Protein AF-A0A949EXR7-F1 (afdb_monomer_lite)

Radius of gyration: 15.12 Å; chains: 1; bounding box: 33×29×39 Å

Secondary structure (DSSP, 8-state):
---GGG-PPPSS---HHHHHHHHTT---SS-----S---HHHHHHHHSS----SS-BSS-GGGS---TTT-BPPPHHHHHHHHHHH-

Structure (mmCIF, N/CA/C/O backbone):
data_AF-A0A949EXR7-F1
#
_entry.id   AF-A0A949EXR7-F1
#
loop_
_atom_site.group_PDB
_atom_site.id
_atom_site.type_symbol
_atom_site.label_atom_id
_atom_site.label_alt_id
_atom_site.label_comp_id
_atom_site.label_asym_id
_atom_site.label_entity_id
_atom_site.label_seq_id
_atom_site.pdbx_PDB_ins_code
_atom_site.Cartn_x
_atom_site.Cartn_y
_atom_site.Cartn_z
_atom_site.occupancy
_atom_site.B_iso_or_equiv
_atom_site.auth_seq_id
_atom_site.auth_comp_id
_atom_site.auth_asym_id
_atom_site.auth_atom_id
_atom_site.pdbx_PDB_model_num
ATOM 1 N N . MET A 1 1 ? 17.904 -4.258 7.547 1.00 39.84 1 MET A N 1
ATOM 2 C CA . MET A 1 1 ? 17.020 -5.246 6.897 1.00 39.84 1 MET A CA 1
ATOM 3 C C . MET A 1 1 ? 15.897 -5.540 7.877 1.00 39.84 1 MET A C 1
ATOM 5 O O . MET A 1 1 ? 16.170 -6.153 8.902 1.00 39.84 1 MET A O 1
ATOM 9 N N . ILE A 1 2 ? 14.694 -5.008 7.648 1.00 41.25 2 ILE A N 1
ATOM 10 C CA . ILE A 1 2 ? 13.533 -5.342 8.482 1.00 41.25 2 ILE A CA 1
ATOM 11 C C . ILE A 1 2 ? 12.982 -6.651 7.920 1.00 41.25 2 ILE A C 1
ATOM 13 O O . ILE A 1 2 ? 12.551 -6.718 6.776 1.00 41.25 2 ILE A O 1
ATOM 17 N N . ASN A 1 3 ? 13.110 -7.716 8.701 1.00 42.81 3 ASN A N 1
ATOM 18 C CA . ASN A 1 3 ? 12.621 -9.042 8.359 1.00 42.81 3 ASN A CA 1
ATOM 19 C C . ASN A 1 3 ? 11.099 -9.039 8.583 1.00 42.81 3 ASN A C 1
ATOM 21 O O . ASN A 1 3 ? 10.652 -9.081 9.728 1.00 42.81 3 ASN A O 1
ATOM 25 N N . SER A 1 4 ? 10.314 -8.936 7.507 1.00 50.97 4 SER A N 1
ATOM 26 C CA . SER A 1 4 ? 8.844 -8.807 7.536 1.00 50.97 4 SER A CA 1
ATOM 27 C C . SER A 1 4 ? 8.119 -10.009 8.155 1.00 50.97 4 SER A C 1
ATOM 29 O O . SER A 1 4 ? 6.933 -9.923 8.451 1.00 50.97 4 SER A O 1
ATOM 31 N N . LYS A 1 5 ? 8.835 -11.099 8.469 1.00 53.31 5 LYS A N 1
ATOM 32 C CA . LYS A 1 5 ? 8.320 -12.255 9.223 1.00 53.31 5 LYS A CA 1
ATOM 33 C C . LYS A 1 5 ? 7.895 -11.956 10.675 1.00 53.31 5 LYS A C 1
ATOM 35 O O . LYS A 1 5 ? 7.455 -12.880 11.350 1.00 53.31 5 LYS A O 1
ATOM 40 N N . PHE A 1 6 ? 8.035 -10.719 11.167 1.00 56.19 6 PHE A N 1
ATOM 41 C CA . PHE A 1 6 ? 7.788 -10.355 12.573 1.00 56.19 6 PHE A CA 1
ATOM 42 C C . PHE A 1 6 ? 6.873 -9.147 12.795 1.00 56.19 6 PHE A C 1
ATOM 44 O O . PHE A 1 6 ? 6.780 -8.667 13.924 1.00 56.19 6 PHE A O 1
ATOM 51 N N . ILE A 1 7 ? 6.210 -8.625 11.764 1.00 61.31 7 ILE A N 1
ATOM 52 C CA . ILE A 1 7 ? 5.195 -7.596 12.004 1.00 61.31 7 ILE A CA 1
ATOM 53 C C . ILE A 1 7 ? 3.920 -8.337 12.375 1.00 61.31 7 ILE A C 1
ATOM 55 O O . ILE A 1 7 ? 3.328 -9.008 11.532 1.00 61.31 7 ILE A O 1
ATOM 59 N N . GLU A 1 8 ? 3.540 -8.284 13.654 1.00 62.72 8 GLU A N 1
ATOM 60 C CA . GLU A 1 8 ? 2.217 -8.761 14.039 1.00 62.72 8 GLU A CA 1
ATOM 61 C C . GLU A 1 8 ? 1.179 -7.958 13.247 1.00 62.72 8 GLU A C 1
ATOM 63 O O . GLU A 1 8 ? 1.214 -6.722 13.312 1.00 62.72 8 GLU A O 1
ATOM 68 N N . PRO A 1 9 ? 0.274 -8.626 12.506 1.00 58.34 9 PRO A N 1
ATOM 69 C CA . PRO A 1 9 ? -0.807 -7.941 11.823 1.00 58.34 9 PRO A CA 1
ATOM 70 C C . PRO A 1 9 ? -1.562 -7.087 12.830 1.00 58.34 9 PRO A C 1
ATOM 72 O O . PRO A 1 9 ? -1.858 -7.533 13.948 1.00 58.34 9 PRO A O 1
ATOM 75 N N . TYR A 1 10 ? -1.865 -5.851 12.447 1.00 65.50 10 TYR A N 1
ATOM 76 C CA . TYR A 1 10 ? -2.644 -4.984 13.308 1.00 65.50 10 TYR A CA 1
ATOM 77 C C . TYR A 1 10 ? -3.990 -5.653 13.634 1.00 65.50 10 TYR A C 1
ATOM 79 O O . TYR A 1 10 ? -4.702 -6.137 12.755 1.00 65.50 10 TYR A O 1
ATOM 87 N N . LYS A 1 11 ? -4.349 -5.691 14.921 1.00 63.72 11 LYS A N 1
ATOM 88 C CA . LYS A 1 11 ? -5.615 -6.271 15.384 1.00 63.72 11 LYS A CA 1
ATOM 89 C C . LYS A 1 11 ? -6.746 -5.265 15.186 1.00 63.72 11 LYS A C 1
ATOM 91 O O . LYS A 1 11 ? -7.099 -4.536 16.110 1.00 63.72 11 LYS A O 1
ATOM 96 N N . GLY A 1 12 ? -7.312 -5.231 13.986 1.00 66.00 12 GLY A N 1
ATOM 97 C CA . GLY A 1 12 ? -8.553 -4.520 13.702 1.00 66.00 12 GLY A CA 1
ATOM 98 C C . GLY A 1 12 ? -8.820 -4.391 12.210 1.00 66.00 12 GLY A C 1
ATOM 99 O O . GLY A 1 12 ? -7.896 -4.257 11.418 1.00 66.00 12 GLY A O 1
ATOM 100 N N . GLU A 1 13 ? -10.098 -4.404 11.847 1.00 69.62 13 GLU A N 1
ATOM 101 C CA . GLU A 1 13 ? -10.527 -4.282 10.457 1.00 69.62 13 GLU A CA 1
ATOM 102 C C . GLU A 1 13 ? -10.374 -2.837 9.941 1.00 69.62 13 GLU A C 1
ATOM 104 O O . GLU A 1 13 ? -10.483 -1.867 10.719 1.00 69.62 13 GLU A O 1
ATOM 109 N N . PRO A 1 14 ? -10.172 -2.659 8.624 1.00 71.75 14 PRO A N 1
ATOM 110 C CA . PRO A 1 14 ? -10.363 -1.372 7.972 1.00 71.75 14 PRO A CA 1
ATOM 111 C C . PRO A 1 14 ? -11.756 -0.806 8.291 1.00 71.75 14 PRO A C 1
ATOM 113 O O . PRO A 1 14 ? -12.769 -1.485 8.150 1.00 71.75 14 PRO A O 1
ATOM 116 N N . ASP A 1 15 ? -11.819 0.461 8.710 1.00 79.94 15 ASP A N 1
ATOM 117 C CA . ASP A 1 15 ? -13.086 1.160 8.958 1.00 79.94 15 ASP A CA 1
ATOM 118 C C . ASP A 1 15 ? -13.039 2.554 8.333 1.00 79.94 15 ASP A C 1
ATOM 120 O O . ASP A 1 15 ? -12.330 3.449 8.800 1.00 79.94 15 ASP A O 1
ATOM 124 N N . VAL A 1 16 ? -13.820 2.738 7.268 1.00 84.25 16 VAL A N 1
ATOM 125 C CA . VAL A 1 16 ? -13.946 4.014 6.551 1.00 84.25 16 VAL A CA 1
ATOM 126 C C . VAL A 1 16 ? -14.556 5.109 7.430 1.00 84.25 16 VAL A C 1
ATOM 128 O O . VAL A 1 16 ? -14.253 6.293 7.259 1.00 84.25 16 VAL A O 1
ATOM 131 N N . SER A 1 17 ? -15.370 4.734 8.418 1.00 89.94 17 SER A N 1
ATOM 132 C CA . SER A 1 17 ? -15.999 5.673 9.348 1.00 89.94 17 SER A CA 1
ATOM 133 C C . SER A 1 17 ? -14.944 6.408 10.167 1.00 89.94 17 SER A C 1
ATOM 135 O O . SER A 1 17 ? -15.079 7.609 10.397 1.00 89.94 17 SER A O 1
ATOM 137 N N . ARG A 1 18 ? -13.844 5.729 10.523 1.00 89.19 18 ARG A N 1
ATOM 138 C CA . ARG A 1 18 ? -12.684 6.328 11.199 1.00 89.19 18 ARG A CA 1
ATOM 139 C C . ARG A 1 18 ? -12.071 7.468 10.388 1.00 89.19 18 ARG A C 1
ATOM 141 O O . ARG A 1 18 ? -11.814 8.540 10.934 1.00 89.19 18 ARG A O 1
ATOM 148 N N . LEU A 1 19 ? -11.875 7.255 9.085 1.00 87.50 19 LEU A N 1
ATOM 149 C CA . LEU A 1 19 ? -11.334 8.270 8.177 1.00 87.50 19 LEU A CA 1
ATOM 150 C C . LEU A 1 19 ? -12.270 9.482 8.082 1.00 87.50 19 LEU A C 1
ATOM 152 O O . LEU A 1 19 ? -11.834 10.626 8.225 1.00 87.50 19 LEU A O 1
ATOM 156 N N . ILE A 1 20 ? -13.570 9.236 7.905 1.00 91.62 20 ILE A N 1
ATOM 157 C CA . ILE A 1 20 ? -14.577 10.302 7.812 1.00 91.62 20 ILE A CA 1
ATOM 158 C C . ILE A 1 20 ? -14.644 11.106 9.120 1.00 91.62 20 ILE A C 1
ATO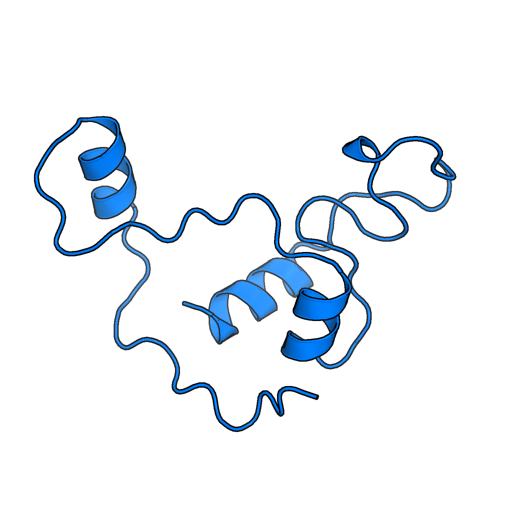M 160 O O . ILE A 1 20 ? -14.699 12.339 9.078 1.00 91.62 20 ILE A O 1
ATOM 164 N N . SER A 1 21 ? -14.613 10.437 10.277 1.00 94.06 21 SER A N 1
ATOM 165 C CA . SER A 1 21 ? -14.598 11.088 11.592 1.00 94.06 21 SER A CA 1
ATOM 166 C C . SER A 1 21 ? -13.376 11.986 11.761 1.00 94.06 21 SER A C 1
ATOM 168 O O . SER A 1 21 ? -13.533 13.149 12.142 1.00 94.06 21 SER A O 1
ATOM 170 N N . ALA A 1 22 ? -12.185 11.506 11.386 1.00 90.69 22 ALA A N 1
ATOM 171 C CA . ALA A 1 22 ? -10.963 12.306 11.419 1.00 90.69 22 ALA A CA 1
ATOM 172 C C . ALA A 1 22 ? -11.067 13.559 10.524 1.00 90.69 22 ALA A C 1
ATOM 174 O O . ALA A 1 22 ? -10.792 14.668 10.988 1.00 90.69 22 ALA A O 1
ATOM 175 N N . PHE A 1 23 ? -11.558 13.428 9.282 1.00 89.44 23 PHE A N 1
ATOM 176 C CA . PHE A 1 23 ? -11.774 14.571 8.377 1.00 89.44 23 PHE A CA 1
ATOM 177 C C . PHE A 1 23 ? -12.791 15.588 8.908 1.00 89.44 23 PHE A C 1
ATOM 179 O O . PHE A 1 23 ? -12.652 16.789 8.675 1.00 89.44 23 PHE A O 1
ATOM 186 N N . ARG A 1 24 ? -13.795 15.133 9.663 1.00 95.94 24 ARG A N 1
ATOM 187 C CA . ARG A 1 24 ? -14.809 15.991 10.297 1.00 95.94 24 ARG A CA 1
ATOM 188 C C . ARG A 1 24 ? -14.406 16.502 11.684 1.00 95.94 24 ARG A C 1
ATOM 190 O O . ARG A 1 24 ? -15.239 17.115 12.356 1.00 95.94 24 ARG A O 1
ATOM 197 N N . ARG A 1 25 ? -13.165 16.251 12.121 1.00 91.88 25 ARG A N 1
ATOM 198 C CA . ARG A 1 25 ? -12.659 16.584 13.467 1.00 91.88 25 ARG A CA 1
ATOM 199 C C . ARG A 1 25 ? -13.544 16.029 14.592 1.00 91.88 25 ARG A C 1
ATOM 201 O O . ARG A 1 25 ? -13.733 16.674 15.619 1.00 91.88 25 ARG A O 1
ATOM 208 N N . GLN A 1 26 ? -14.116 14.852 14.367 1.00 96.06 26 GLN A N 1
ATOM 209 C CA . GLN A 1 26 ? -14.874 14.103 15.362 1.00 96.06 26 GLN A CA 1
ATOM 210 C C . GLN A 1 26 ? -13.951 13.115 16.088 1.00 96.06 26 GLN A C 1
ATOM 212 O O . GLN A 1 26 ? -12.893 12.768 15.552 1.00 96.06 26 GLN A O 1
ATOM 217 N N . PRO A 1 27 ? -14.332 12.633 17.283 1.00 93.62 27 PRO A N 1
ATOM 218 C CA . PRO A 1 27 ? -13.607 11.559 17.948 1.00 93.62 27 PRO A CA 1
ATOM 219 C C . PRO A 1 27 ? -13.474 10.319 17.052 1.00 93.62 27 PRO A C 1
ATOM 221 O O . PRO A 1 27 ? -14.436 9.896 16.410 1.00 93.62 27 PRO A O 1
ATOM 224 N N . ALA A 1 28 ? -12.281 9.733 17.041 1.00 89.19 28 ALA A N 1
ATOM 225 C CA . ALA A 1 28 ? -11.974 8.449 16.426 1.00 89.19 28 ALA A CA 1
ATOM 226 C C . ALA A 1 28 ? -11.251 7.577 17.463 1.00 89.19 28 ALA A C 1
ATOM 228 O O . ALA A 1 28 ? -10.547 8.093 18.331 1.00 89.19 28 ALA A O 1
ATOM 229 N N . ASP A 1 29 ? -11.437 6.265 17.381 1.00 84.88 29 ASP A N 1
ATOM 230 C CA . ASP A 1 29 ? -10.808 5.271 18.261 1.00 84.88 29 ASP A CA 1
ATOM 231 C C . ASP A 1 29 ? -9.276 5.217 18.108 1.00 84.88 29 ASP A C 1
ATOM 233 O O . ASP A 1 29 ? -8.566 4.876 19.053 1.00 84.88 29 ASP A O 1
ATOM 237 N N . ARG A 1 30 ? -8.762 5.587 16.929 1.00 79.81 30 ARG A N 1
ATOM 238 C CA . ARG A 1 30 ? -7.337 5.772 16.622 1.00 79.81 30 ARG A CA 1
ATOM 239 C C . ARG A 1 30 ? -7.154 6.697 15.417 1.00 79.81 30 ARG A C 1
ATOM 241 O O . ARG A 1 30 ? -8.110 7.005 14.705 1.00 79.81 30 ARG A O 1
ATOM 248 N N . VAL A 1 31 ? -5.911 7.104 15.158 1.00 79.44 31 VAL A N 1
ATOM 249 C CA . VAL A 1 31 ? -5.550 7.808 13.918 1.00 79.44 31 VAL A CA 1
ATOM 250 C C . VAL A 1 31 ? -5.790 6.859 12.732 1.00 79.44 31 VAL A C 1
ATOM 252 O O . VAL A 1 31 ? -5.304 5.726 12.778 1.00 79.44 31 VAL A O 1
ATOM 255 N N . PRO A 1 32 ? -6.561 7.255 11.699 1.00 77.81 32 PRO A N 1
ATOM 256 C CA . PRO A 1 32 ? -6.700 6.438 10.501 1.00 77.81 32 PRO A CA 1
ATOM 257 C C . PRO A 1 32 ? -5.341 6.297 9.814 1.00 77.81 32 PRO A C 1
ATOM 259 O O . PRO A 1 32 ? -4.614 7.280 9.679 1.00 77.81 32 PRO A O 1
ATOM 262 N N . ASN A 1 33 ? -5.021 5.086 9.363 1.00 67.88 33 ASN A N 1
ATOM 263 C CA . ASN A 1 33 ? -3.898 4.893 8.460 1.00 67.88 33 ASN A CA 1
ATOM 264 C C . ASN A 1 33 ? -4.274 5.530 7.113 1.00 67.88 33 ASN A C 1
ATOM 266 O O . ASN A 1 33 ? -5.247 5.123 6.478 1.00 67.88 33 ASN A O 1
ATOM 270 N N . PHE A 1 34 ? -3.570 6.595 6.740 1.00 68.31 34 PHE A N 1
ATOM 271 C CA . PHE A 1 34 ? -3.762 7.312 5.482 1.00 68.31 34 PHE A CA 1
ATOM 272 C C . PHE A 1 34 ? -2.387 7.592 4.876 1.00 68.31 34 PHE A C 1
ATOM 274 O O . PHE A 1 34 ? -1.992 8.738 4.663 1.00 68.31 34 PHE A O 1
ATOM 281 N N . GLU A 1 35 ? -1.617 6.524 4.677 1.00 62.41 35 GLU A N 1
ATOM 282 C CA . GLU A 1 35 ? -0.309 6.615 4.044 1.00 62.41 35 GLU A CA 1
ATOM 283 C C . GLU A 1 35 ? -0.500 6.829 2.535 1.00 62.41 35 GLU A C 1
ATOM 285 O O . GLU A 1 35 ? -0.919 5.935 1.801 1.00 62.41 35 GLU A O 1
ATOM 290 N N . ILE A 1 36 ? -0.232 8.051 2.070 1.00 69.75 36 ILE A N 1
ATOM 291 C CA . ILE A 1 36 ? -0.332 8.411 0.646 1.00 69.75 36 ILE A CA 1
ATOM 292 C C . ILE A 1 36 ? 0.847 7.811 -0.134 1.00 69.75 36 ILE A C 1
ATOM 294 O O . ILE A 1 36 ? 0.700 7.409 -1.287 1.00 69.75 36 ILE A O 1
ATOM 298 N N . LEU A 1 37 ? 2.017 7.733 0.505 1.00 84.69 37 LEU A N 1
ATOM 299 C CA . LEU A 1 37 ? 3.254 7.274 -0.108 1.00 84.69 37 LEU A CA 1
ATOM 300 C C . LEU A 1 37 ? 4.021 6.345 0.835 1.00 84.69 37 LEU A C 1
ATOM 302 O O . LEU A 1 37 ? 4.619 6.797 1.808 1.00 84.69 37 LEU A O 1
ATOM 306 N N . ILE A 1 38 ? 4.073 5.060 0.495 1.00 89.06 38 ILE A N 1
ATOM 307 C CA .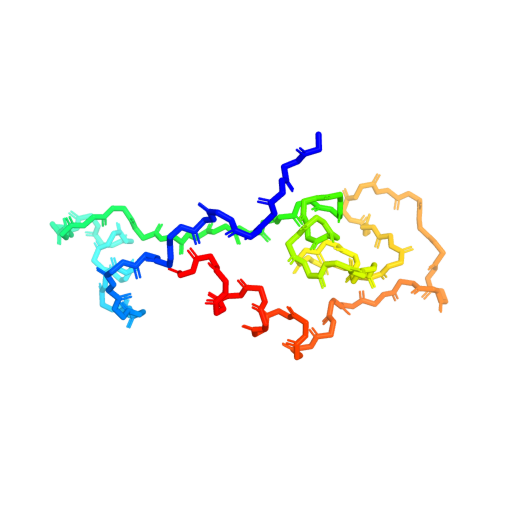 ILE A 1 38 ? 5.069 4.131 1.032 1.00 89.06 38 ILE A CA 1
ATOM 308 C C . ILE A 1 38 ? 6.152 3.984 -0.029 1.00 89.06 38 ILE A C 1
ATOM 310 O O . ILE A 1 38 ? 5.878 3.554 -1.147 1.00 89.06 38 ILE A O 1
ATOM 314 N N . GLU A 1 39 ? 7.371 4.387 0.327 1.00 90.75 39 GLU A N 1
ATOM 315 C CA . GLU A 1 39 ? 8.526 4.398 -0.573 1.00 90.75 39 GLU A CA 1
ATOM 316 C C . GLU A 1 39 ? 8.903 3.008 -1.090 1.00 90.75 39 GLU A C 1
ATOM 318 O O . GLU A 1 39 ? 8.725 2.004 -0.401 1.00 90.75 39 GLU A O 1
ATOM 323 N N . ASP A 1 40 ? 9.486 2.969 -2.287 1.00 91.00 40 ASP A N 1
ATOM 324 C CA . ASP A 1 40 ? 9.786 1.747 -3.043 1.00 91.00 40 ASP A CA 1
ATOM 325 C C . ASP A 1 40 ? 10.574 0.704 -2.240 1.00 91.00 40 ASP A C 1
ATOM 327 O O . ASP A 1 40 ? 10.204 -0.467 -2.209 1.00 91.00 40 ASP A O 1
ATOM 331 N N . LYS A 1 41 ? 11.599 1.128 -1.498 1.00 91.81 41 LYS A N 1
ATOM 332 C CA . LYS A 1 41 ? 12.394 0.244 -0.634 1.00 91.81 41 LYS A CA 1
ATOM 333 C C . LYS A 1 41 ? 11.591 -0.347 0.518 1.00 91.81 41 LYS A C 1
ATOM 335 O O . LYS A 1 41 ? 11.901 -1.446 0.976 1.00 91.81 41 LYS A O 1
ATOM 340 N N . HIS A 1 42 ? 10.597 0.378 1.025 1.00 91.56 42 HIS A N 1
ATOM 341 C CA . HIS A 1 42 ? 9.721 -0.135 2.071 1.00 91.56 42 HIS A CA 1
ATOM 342 C C . HIS A 1 42 ? 8.716 -1.118 1.479 1.00 91.56 42 HIS A C 1
ATOM 344 O O . HIS A 1 42 ? 8.604 -2.224 2.000 1.00 91.56 42 HIS A O 1
ATOM 350 N N . VAL A 1 43 ? 8.065 -0.768 0.364 1.00 92.19 43 VAL A N 1
ATOM 351 C CA . VAL A 1 43 ? 7.160 -1.675 -0.360 1.00 92.19 43 VAL A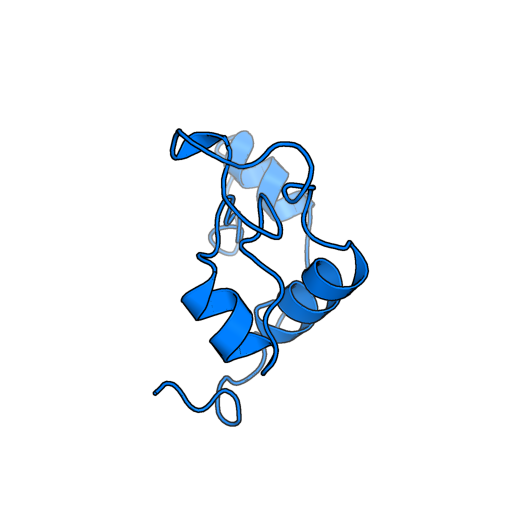 CA 1
ATOM 352 C C . VAL A 1 43 ? 7.877 -2.975 -0.728 1.00 92.19 43 VAL A C 1
ATOM 354 O O . VAL A 1 43 ? 7.377 -4.055 -0.424 1.00 92.19 43 VAL A O 1
ATOM 357 N N . GLU A 1 44 ? 9.084 -2.890 -1.291 1.00 94.44 44 GLU A N 1
ATOM 358 C CA . GLU A 1 44 ? 9.899 -4.060 -1.630 1.00 94.44 44 GLU A CA 1
ATOM 359 C C . GLU A 1 44 ? 10.250 -4.891 -0.389 1.00 94.44 44 GLU A C 1
ATOM 361 O O . GLU A 1 44 ? 10.178 -6.120 -0.421 1.00 94.44 44 GLU A O 1
ATOM 366 N N . SER A 1 45 ? 10.558 -4.238 0.736 1.00 91.94 45 SER A N 1
ATOM 367 C CA . SER A 1 45 ? 10.805 -4.926 2.007 1.00 91.94 45 SER A CA 1
ATOM 368 C C . SER A 1 45 ? 9.561 -5.633 2.559 1.00 91.94 45 SER A C 1
ATOM 370 O O . SER A 1 45 ? 9.714 -6.655 3.230 1.00 91.94 45 SER A O 1
ATOM 372 N N . PHE A 1 46 ? 8.354 -5.109 2.322 1.00 89.81 46 PHE A N 1
ATOM 373 C CA . PHE A 1 46 ? 7.102 -5.742 2.749 1.00 89.81 46 PHE A CA 1
ATOM 374 C C . PHE A 1 46 ? 6.726 -6.916 1.843 1.00 89.81 46 PHE A C 1
ATOM 376 O O . PHE A 1 46 ? 6.480 -8.013 2.341 1.00 89.81 46 PHE A O 1
ATOM 383 N N . LEU A 1 47 ? 6.730 -6.702 0.525 1.00 91.19 47 LEU A N 1
ATOM 384 C CA . LEU A 1 47 ? 6.262 -7.678 -0.464 1.00 91.19 47 LEU A CA 1
ATOM 385 C C . LEU A 1 47 ? 7.309 -8.744 -0.817 1.00 91.19 47 LEU A C 1
ATOM 387 O O . LEU A 1 47 ? 6.972 -9.772 -1.402 1.00 91.19 47 LEU A O 1
ATOM 391 N N . GLY A 1 48 ? 8.588 -8.508 -0.508 1.00 92.88 48 GLY A N 1
ATOM 392 C CA . GLY A 1 48 ? 9.690 -9.395 -0.892 1.00 92.88 48 GLY A CA 1
ATOM 393 C C . GLY A 1 48 ? 9.992 -9.399 -2.397 1.00 92.88 48 GLY A C 1
ATOM 394 O O . GLY A 1 48 ? 10.728 -10.264 -2.872 1.00 92.88 48 GLY A O 1
ATOM 395 N N . ARG A 1 49 ? 9.418 -8.453 -3.147 1.00 93.12 49 ARG A N 1
ATOM 396 C CA . ARG A 1 49 ? 9.618 -8.238 -4.585 1.00 93.12 49 ARG A CA 1
ATOM 397 C C . ARG A 1 49 ? 9.465 -6.758 -4.914 1.00 93.12 49 ARG A C 1
ATOM 399 O O . ARG A 1 49 ? 8.727 -6.047 -4.236 1.00 93.12 49 ARG A O 1
ATOM 406 N N . TYR A 1 50 ? 10.126 -6.309 -5.977 1.00 92.50 50 TYR A N 1
ATOM 407 C CA . TYR A 1 50 ? 9.973 -4.939 -6.452 1.00 92.50 50 TYR A CA 1
ATOM 408 C C . TYR A 1 50 ? 8.554 -4.704 -6.993 1.00 92.50 50 TYR A C 1
ATOM 410 O O . TYR A 1 50 ? 8.102 -5.425 -7.883 1.00 92.50 50 TYR A O 1
ATOM 418 N N . ALA A 1 51 ? 7.877 -3.684 -6.465 1.00 93.31 51 ALA A N 1
ATOM 419 C CA . ALA A 1 51 ? 6.535 -3.262 -6.880 1.00 93.31 51 ALA A CA 1
ATOM 420 C C . ALA A 1 51 ? 6.413 -1.733 -7.055 1.00 93.31 51 ALA A C 1
ATOM 422 O O . ALA A 1 51 ? 5.322 -1.216 -7.286 1.00 93.31 51 ALA A O 1
ATOM 423 N N . GLY A 1 52 ? 7.531 -1.001 -6.978 1.00 91.94 52 GLY A N 1
ATOM 424 C CA . GLY A 1 52 ? 7.523 0.461 -6.923 1.00 91.94 52 GLY A CA 1
ATOM 425 C C . GLY A 1 52 ? 7.057 1.002 -5.572 1.00 91.94 52 GLY A C 1
ATOM 426 O O . GLY A 1 52 ? 7.059 0.285 -4.575 1.00 91.94 52 GLY A O 1
ATOM 427 N N . ASN A 1 53 ? 6.693 2.281 -5.540 1.00 91.69 53 ASN A N 1
ATOM 428 C CA . ASN A 1 53 ? 6.072 2.916 -4.379 1.00 91.69 53 ASN A CA 1
ATOM 429 C C . ASN A 1 53 ? 4.538 2.929 -4.541 1.00 91.69 53 ASN A C 1
ATOM 431 O O . ASN A 1 53 ? 4.026 2.607 -5.612 1.00 91.69 53 ASN A O 1
ATOM 435 N N . THR A 1 54 ? 3.783 3.325 -3.512 1.00 89.94 54 THR A N 1
ATOM 436 C CA . THR A 1 54 ? 2.301 3.298 -3.577 1.00 89.94 54 THR A CA 1
ATOM 437 C C . THR A 1 54 ? 1.675 4.274 -4.577 1.00 89.94 54 THR A C 1
ATOM 439 O O . THR A 1 54 ? 0.463 4.234 -4.778 1.00 89.94 54 THR A O 1
ATOM 442 N N . LEU A 1 55 ? 2.469 5.136 -5.219 1.00 86.81 55 LEU A N 1
ATOM 443 C CA . LEU A 1 55 ? 2.019 6.067 -6.255 1.00 86.81 55 LEU A CA 1
ATOM 444 C C . LEU A 1 55 ? 2.413 5.610 -7.666 1.00 86.81 55 LEU A C 1
ATOM 446 O O . LEU A 1 55 ? 1.695 5.910 -8.622 1.00 86.81 55 LEU A O 1
ATOM 450 N N . ALA A 1 56 ? 3.527 4.888 -7.817 1.00 88.75 56 ALA A N 1
ATOM 451 C CA . ALA A 1 56 ? 4.060 4.501 -9.113 1.00 88.75 56 ALA A CA 1
ATOM 452 C C . ALA A 1 56 ? 5.013 3.292 -9.074 1.00 88.75 56 ALA A C 1
ATOM 454 O O . ALA A 1 56 ? 5.855 3.134 -8.189 1.00 88.75 56 ALA A O 1
ATOM 455 N N . TYR A 1 57 ? 4.938 2.493 -10.136 1.00 88.69 57 TYR A N 1
ATOM 456 C CA . TYR A 1 57 ? 5.883 1.452 -10.514 1.00 88.69 57 TYR A CA 1
ATOM 457 C C . TYR A 1 57 ? 6.877 1.989 -11.552 1.00 88.69 57 TYR A C 1
ATOM 459 O O . TYR A 1 57 ? 6.470 2.616 -12.528 1.00 88.69 57 TYR A O 1
ATOM 467 N N . GLY A 1 58 ? 8.172 1.697 -11.377 1.00 83.69 58 GLY A N 1
ATOM 468 C CA . GLY A 1 58 ? 9.217 2.032 -12.355 1.00 83.69 58 GLY A CA 1
ATOM 469 C C . GLY A 1 58 ? 9.784 3.456 -12.264 1.00 83.69 58 GLY A C 1
ATOM 470 O O . GLY A 1 58 ? 10.630 3.820 -13.074 1.00 83.69 58 GLY A O 1
ATOM 471 N N . GLY A 1 59 ? 9.348 4.251 -11.283 1.00 80.50 59 GLY A N 1
ATOM 472 C CA . GLY A 1 59 ? 9.790 5.631 -11.054 1.00 80.50 59 GLY A CA 1
ATOM 473 C C . GLY A 1 59 ? 8.618 6.525 -10.651 1.00 80.50 59 GLY A C 1
ATOM 474 O O . GLY A 1 59 ? 7.515 6.336 -11.141 1.00 80.50 59 GLY A O 1
ATOM 475 N N . ASP A 1 60 ? 8.837 7.481 -9.750 1.00 80.19 60 ASP A N 1
ATOM 476 C CA . ASP A 1 60 ? 7.787 8.374 -9.243 1.00 80.19 60 ASP A CA 1
ATOM 477 C C . ASP A 1 60 ? 7.767 9.698 -10.027 1.00 80.19 60 ASP A C 1
ATOM 479 O O . ASP A 1 60 ? 8.702 10.494 -9.874 1.00 80.19 60 ASP A O 1
ATOM 483 N N . PRO A 1 61 ? 6.725 9.983 -10.839 1.00 72.94 61 PRO A N 1
ATOM 484 C CA . PRO A 1 61 ? 6.623 11.236 -11.589 1.00 72.94 61 PRO A CA 1
ATOM 485 C C . PRO A 1 61 ? 6.681 12.480 -10.702 1.00 72.94 61 PRO A C 1
ATOM 487 O O . PRO A 1 61 ? 7.156 13.529 -11.139 1.00 72.94 61 PRO A O 1
ATOM 490 N N . ALA A 1 62 ? 6.222 12.381 -9.448 1.00 74.38 62 ALA A N 1
ATOM 491 C CA . ALA A 1 62 ? 6.255 13.493 -8.505 1.00 74.38 62 ALA A CA 1
ATOM 492 C C . ALA A 1 62 ? 7.685 13.827 -8.040 1.00 74.38 62 ALA A C 1
ATOM 494 O O . ALA A 1 62 ? 7.921 14.917 -7.517 1.00 74.38 62 ALA A O 1
ATOM 495 N N . LYS A 1 63 ? 8.650 12.924 -8.261 1.00 76.56 63 LYS A N 1
ATOM 496 C CA . LYS A 1 63 ? 10.072 13.113 -7.935 1.00 76.56 63 LYS A CA 1
ATOM 497 C C . LYS A 1 63 ? 10.914 13.632 -9.105 1.00 76.56 63 LYS A C 1
ATOM 499 O O . LYS A 1 63 ? 12.107 13.868 -8.917 1.00 76.56 63 LYS A O 1
ATOM 504 N N . GLY A 1 64 ? 10.322 13.863 -10.281 1.00 74.19 64 GLY A N 1
ATOM 505 C CA . GLY A 1 64 ? 10.994 14.483 -11.428 1.00 74.19 64 GLY A CA 1
ATOM 506 C C . GLY A 1 64 ? 11.209 13.539 -12.614 1.00 74.19 64 GLY A C 1
ATOM 507 O O . GLY A 1 64 ? 10.274 12.870 -13.038 1.00 74.19 64 GLY A O 1
ATOM 508 N N . VAL A 1 65 ? 12.414 13.561 -13.208 1.00 61.06 65 VAL A N 1
ATOM 509 C CA . VAL A 1 65 ? 12.728 12.891 -14.487 1.00 61.06 65 VAL A CA 1
ATOM 510 C C . VAL A 1 65 ? 12.481 11.392 -14.377 1.00 61.06 65 VAL A C 1
ATOM 512 O O . VAL A 1 65 ? 13.219 10.674 -13.704 1.00 61.06 65 VAL A O 1
ATOM 515 N N . VAL A 1 66 ? 11.460 10.935 -15.089 1.00 77.56 66 VAL A N 1
ATOM 516 C CA . VAL A 1 66 ? 11.104 9.531 -15.219 1.00 77.56 66 VAL A CA 1
ATOM 517 C C . VAL A 1 66 ? 10.990 9.162 -16.689 1.00 77.56 66 VAL A C 1
ATOM 519 O O . VAL A 1 66 ? 10.678 10.013 -17.521 1.00 77.56 66 VAL A O 1
ATOM 522 N N . ASP A 1 67 ? 11.246 7.896 -17.001 1.00 80.69 67 ASP A N 1
ATOM 523 C CA . ASP A 1 67 ? 10.984 7.347 -18.325 1.00 80.69 67 ASP A CA 1
ATOM 524 C C . ASP A 1 67 ? 9.473 7.057 -18.451 1.00 80.69 67 ASP A C 1
ATOM 526 O O . ASP A 1 67 ? 8.965 6.164 -17.761 1.00 80.69 67 ASP A O 1
ATOM 530 N N . PRO A 1 68 ? 8.726 7.813 -19.277 1.00 77.00 68 PRO A N 1
ATOM 531 C CA . PRO A 1 68 ? 7.277 7.667 -19.389 1.00 77.00 68 PRO A CA 1
ATOM 532 C C . PRO A 1 68 ? 6.847 6.309 -19.959 1.00 77.00 68 PRO A C 1
ATOM 534 O O . PRO A 1 68 ? 5.705 5.912 -19.736 1.00 77.00 68 PRO A O 1
ATOM 537 N N . ASP A 1 69 ? 7.736 5.582 -20.642 1.00 81.38 69 ASP A N 1
ATOM 538 C CA . ASP A 1 69 ? 7.434 4.246 -21.171 1.00 81.38 69 ASP A CA 1
ATOM 539 C C . ASP A 1 69 ? 7.548 3.157 -20.085 1.00 81.38 69 ASP A C 1
ATOM 541 O O . ASP A 1 69 ? 6.999 2.055 -20.209 1.00 81.38 69 ASP A O 1
ATOM 545 N N . VAL A 1 70 ? 8.241 3.471 -18.987 1.00 77.25 70 VAL A N 1
ATOM 546 C CA . VAL A 1 70 ? 8.485 2.564 -17.859 1.00 77.25 70 VAL A CA 1
ATOM 547 C C . VAL A 1 70 ? 7.528 2.847 -16.702 1.00 77.25 70 VAL A C 1
ATOM 549 O O . VAL A 1 70 ? 7.077 1.907 -16.035 1.00 77.25 70 VAL A O 1
ATOM 552 N N . VAL A 1 71 ? 7.177 4.117 -16.485 1.00 84.69 71 VAL A N 1
ATOM 553 C CA . VAL A 1 71 ? 6.358 4.528 -15.344 1.00 84.69 71 VAL A CA 1
ATOM 554 C C . VAL A 1 71 ? 4.873 4.267 -15.543 1.00 84.69 71 VAL A C 1
ATOM 556 O O . VAL A 1 71 ? 4.274 4.572 -16.571 1.00 84.69 71 VAL A O 1
ATOM 559 N N . ARG A 1 72 ? 4.258 3.725 -14.496 1.00 87.38 72 ARG A N 1
ATOM 560 C CA . ARG A 1 72 ? 2.820 3.463 -14.402 1.00 87.38 72 ARG A CA 1
ATOM 561 C C . ARG A 1 72 ? 2.375 3.529 -12.943 1.00 87.38 72 ARG A C 1
ATOM 563 O O . ARG A 1 72 ? 3.230 3.461 -12.065 1.00 87.38 72 ARG A O 1
ATOM 570 N N . PRO A 1 73 ? 1.071 3.613 -12.650 1.00 87.62 73 PRO A N 1
ATOM 571 C CA . PRO A 1 73 ? 0.584 3.380 -11.293 1.00 87.62 73 PRO A CA 1
ATOM 572 C C . PRO A 1 73 ? 1.027 2.007 -10.763 1.00 87.62 73 PRO A C 1
ATOM 574 O O . PRO A 1 73 ? 1.195 1.068 -11.544 1.00 87.62 73 PRO A O 1
ATOM 577 N N . MET A 1 74 ? 1.192 1.884 -9.444 1.00 90.69 74 MET A N 1
ATOM 578 C CA . MET A 1 74 ? 1.392 0.587 -8.784 1.00 90.69 74 MET A CA 1
ATOM 579 C C . MET A 1 74 ? 0.294 -0.404 -9.202 1.00 90.69 74 MET A C 1
ATOM 581 O O . MET A 1 74 ? -0.860 -0.013 -9.405 1.00 90.69 74 MET A O 1
ATOM 585 N N . TYR A 1 75 ? 0.636 -1.688 -9.331 1.00 91.56 75 TYR A N 1
ATOM 586 C CA . TYR A 1 75 ? -0.368 -2.702 -9.638 1.00 91.56 75 TYR A CA 1
ATOM 587 C C . TYR A 1 75 ? -1.369 -2.836 -8.474 1.00 91.56 75 TYR A C 1
ATOM 589 O O . TYR A 1 75 ? -0.942 -2.894 -7.320 1.00 91.56 75 TYR A O 1
ATOM 597 N N . PRO A 1 76 ? -2.688 -2.915 -8.746 1.00 90.00 76 PRO A N 1
ATOM 598 C CA . PRO A 1 76 ? -3.701 -3.003 -7.692 1.00 90.00 76 PRO A CA 1
ATOM 599 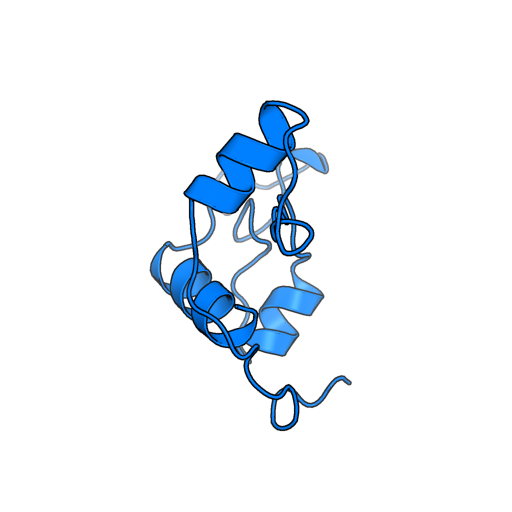C C . PRO A 1 76 ? -3.500 -4.180 -6.733 1.00 90.00 76 PRO A C 1
ATOM 601 O O . PRO A 1 76 ? -3.661 -4.011 -5.529 1.00 90.00 76 PRO A O 1
ATOM 604 N N . ASP A 1 77 ? -3.104 -5.344 -7.252 1.00 92.25 77 ASP A N 1
ATOM 605 C CA . ASP A 1 77 ? -2.873 -6.543 -6.439 1.00 92.25 77 ASP A CA 1
ATOM 606 C C . ASP A 1 77 ? -1.712 -6.340 -5.455 1.00 92.25 77 ASP A C 1
ATOM 608 O O . ASP A 1 77 ? -1.826 -6.690 -4.285 1.00 92.25 77 A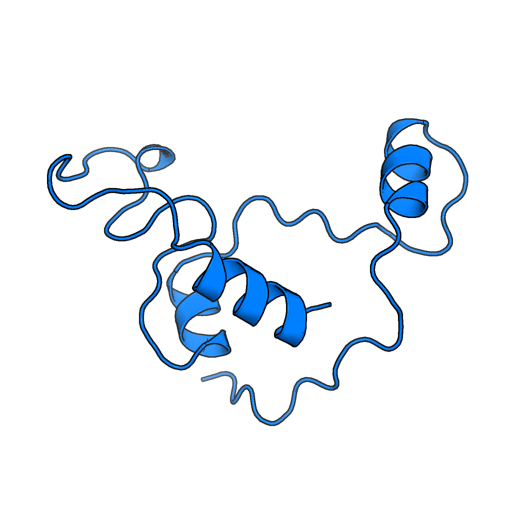SP A O 1
ATOM 612 N N . ASP A 1 78 ? -0.636 -5.676 -5.890 1.00 91.88 78 ASP A N 1
ATOM 613 C CA . ASP A 1 78 ? 0.510 -5.350 -5.034 1.00 91.88 78 ASP A CA 1
ATOM 614 C C . ASP A 1 78 ? 0.092 -4.408 -3.895 1.00 91.88 78 ASP A C 1
ATOM 616 O O . ASP A 1 78 ? 0.580 -4.520 -2.769 1.00 91.88 78 ASP A O 1
ATOM 620 N N . TYR A 1 79 ? -0.805 -3.460 -4.188 1.00 89.19 79 TYR A N 1
ATOM 621 C CA . TYR A 1 79 ? -1.327 -2.526 -3.194 1.00 89.19 79 TYR A CA 1
ATOM 622 C C . TYR A 1 79 ? -2.229 -3.237 -2.178 1.00 89.19 79 TYR A C 1
ATOM 624 O O . TYR A 1 79 ? -2.117 -2.992 -0.979 1.00 89.19 79 TYR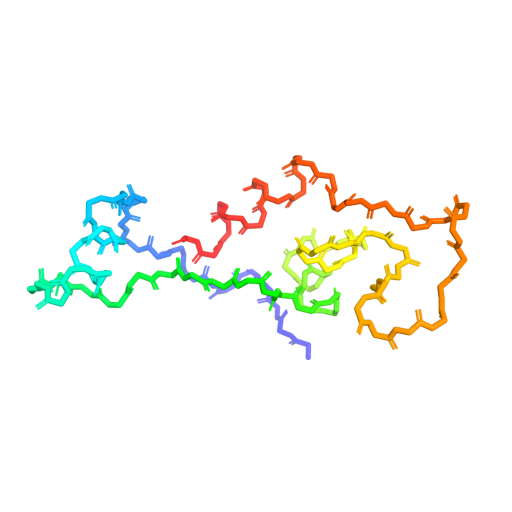 A O 1
ATOM 632 N N . ILE A 1 80 ? -3.075 -4.163 -2.637 1.00 87.50 80 ILE A N 1
ATOM 633 C CA . ILE A 1 80 ? -3.919 -4.993 -1.767 1.00 87.50 80 ILE A CA 1
ATOM 634 C C . ILE A 1 80 ? -3.057 -5.891 -0.871 1.00 87.50 80 ILE A C 1
ATOM 636 O O . ILE A 1 80 ? -3.300 -5.953 0.335 1.00 87.50 80 ILE A O 1
ATOM 640 N N . ASP A 1 81 ? -2.032 -6.543 -1.427 1.00 88.38 81 ASP A N 1
ATOM 641 C CA . ASP A 1 81 ? -1.068 -7.345 -0.664 1.00 88.38 81 ASP A CA 1
ATOM 642 C C . ASP A 1 81 ? -0.388 -6.501 0.423 1.00 88.38 81 ASP A C 1
ATOM 644 O O . ASP A 1 81 ? -0.295 -6.924 1.578 1.00 88.38 81 ASP A O 1
ATOM 648 N N . LEU A 1 82 ? 0.037 -5.282 0.076 1.00 87.62 82 LEU A N 1
ATOM 649 C CA . LEU A 1 82 ? 0.641 -4.346 1.019 1.00 87.62 82 LEU A CA 1
ATOM 650 C C . LEU A 1 82 ? -0.336 -3.964 2.141 1.00 87.62 82 LEU A C 1
ATOM 652 O O . LEU A 1 82 ? 0.037 -4.059 3.310 1.00 87.62 82 LEU A O 1
ATOM 656 N N . CYS A 1 83 ? -1.581 -3.598 1.809 1.00 83.00 83 CYS A N 1
ATOM 657 C CA . CYS A 1 83 ? -2.634 -3.293 2.786 1.00 83.00 83 CYS A CA 1
ATOM 658 C C . CYS A 1 83 ? -2.910 -4.472 3.732 1.00 83.00 83 CYS A C 1
ATOM 660 O O . CYS A 1 83 ? -3.023 -4.277 4.938 1.00 83.00 83 CYS A O 1
ATOM 662 N N . ASN A 1 84 ? -2.949 -5.705 3.221 1.00 79.69 84 ASN A N 1
ATOM 663 C CA . ASN A 1 84 ? -3.153 -6.897 4.050 1.00 79.69 84 ASN A CA 1
ATOM 664 C C . ASN A 1 84 ? -2.000 -7.148 5.041 1.00 79.69 84 ASN A C 1
ATOM 666 O O . ASN A 1 84 ? -2.219 -7.751 6.092 1.00 79.69 84 ASN A O 1
ATOM 670 N N . ILE A 1 85 ? -0.779 -6.703 4.721 1.00 82.12 85 ILE A N 1
ATOM 671 C CA . ILE A 1 85 ? 0.386 -6.813 5.612 1.00 82.12 85 ILE A CA 1
ATOM 672 C C . ILE A 1 85 ? 0.368 -5.718 6.687 1.00 82.12 85 ILE A C 1
ATOM 674 O O . ILE A 1 85 ? 0.671 -6.004 7.847 1.00 82.12 85 ILE A O 1
ATOM 678 N N . ILE A 1 86 ? 0.062 -4.471 6.313 1.00 78.44 86 ILE A N 1
ATOM 679 C CA . ILE A 1 86 ? 0.231 -3.307 7.204 1.00 78.44 86 ILE A CA 1
ATOM 680 C C . ILE A 1 86 ? -1.028 -2.927 8.005 1.00 78.44 86 ILE A C 1
ATOM 682 O O . ILE A 1 86 ? -0.895 -2.222 9.008 1.00 78.44 86 ILE A O 1
ATOM 686 N N . GLY A 1 87 ? -2.213 -3.408 7.611 1.00 62.38 87 GLY A N 1
ATOM 687 C CA . GLY A 1 87 ? -3.508 -3.070 8.229 1.00 62.38 87 GLY A CA 1
ATOM 688 C C . GLY A 1 87 ? -4.015 -1.680 7.858 1.00 62.38 87 GLY A C 1
ATOM 689 O O . GLY A 1 87 ? -4.566 -1.000 8.761 1.00 62.38 87 GLY A O 1
#

pLDDT: mean 80.65, std 13.33, range [39.84, 96.06]

Sequence (87 aa):
MINSKFIEPYKGEPDVSRLISAFRRQPADRVPNFEILIEDKHVESFLGRYAGNTLAYGGDPAKGVVDPDVVRPMYPDDYIDLCNIIG

Foldseek 3Di:
DPQLVPDDADPDDDDVVQVVCVVVVHDHPDNHPDPPWDAQVRLCNNVVHGQGIQAWHQDDVVVPDGDPVGIDHGDPVSVVSSVRSHD